Protein AF-A0A1Q5GKY6-F1 (afdb_monomer_lite)

Structure (mmCIF, N/CA/C/O backbone):
data_AF-A0A1Q5GKY6-F1
#
_entry.id   AF-A0A1Q5GKY6-F1
#
loop_
_atom_site.group_PDB
_atom_site.id
_atom_site.type_symbol
_atom_site.label_atom_id
_atom_site.label_alt_id
_atom_site.label_comp_id
_atom_site.label_asym_id
_atom_site.label_entity_id
_atom_site.label_seq_id
_atom_site.pdbx_PDB_ins_code
_atom_site.Cartn_x
_atom_site.Cartn_y
_atom_site.Cartn_z
_atom_site.occupancy
_atom_site.B_iso_or_equiv
_atom_site.auth_seq_id
_atom_site.auth_comp_id
_atom_site.auth_asym_id
_atom_site.auth_atom_id
_atom_site.pdbx_PDB_model_num
ATOM 1 N N . MET A 1 1 ? -8.725 -1.983 62.269 1.00 43.47 1 MET A N 1
ATOM 2 C CA . MET A 1 1 ? -8.889 -3.084 61.293 1.00 43.47 1 MET A CA 1
ATOM 3 C C . MET A 1 1 ? -8.879 -2.512 59.877 1.00 43.47 1 MET A C 1
ATOM 5 O O . MET A 1 1 ? -9.908 -2.057 59.400 1.00 43.47 1 MET A O 1
ATOM 9 N N . ARG A 1 2 ? -7.707 -2.450 59.230 1.00 50.03 2 ARG A N 1
ATOM 10 C CA . ARG A 1 2 ? -7.565 -2.057 57.819 1.00 50.03 2 ARG A CA 1
ATOM 11 C C . ARG A 1 2 ? -7.588 -3.333 56.980 1.00 50.03 2 ARG A C 1
ATOM 13 O O . ARG A 1 2 ? -6.713 -4.175 57.155 1.00 50.03 2 ARG A O 1
ATOM 20 N N . ARG A 1 3 ? -8.588 -3.498 56.110 1.00 54.50 3 ARG A N 1
ATOM 21 C CA . ARG A 1 3 ? -8.554 -4.536 55.073 1.00 54.50 3 ARG A CA 1
ATOM 22 C C . ARG A 1 3 ? -7.467 -4.145 54.075 1.00 54.50 3 ARG A C 1
ATOM 24 O O . ARG A 1 3 ? -7.580 -3.109 53.425 1.00 54.50 3 ARG A O 1
ATOM 31 N N . ALA A 1 4 ? -6.408 -4.943 54.014 1.00 52.16 4 ALA A N 1
ATOM 32 C CA . ALA A 1 4 ? -5.423 -4.875 52.950 1.00 52.16 4 ALA A CA 1
ATOM 33 C C . ALA A 1 4 ? -6.129 -5.251 51.640 1.00 52.16 4 ALA A C 1
ATOM 35 O O . ALA A 1 4 ? -6.458 -6.411 51.406 1.00 52.16 4 ALA A O 1
ATOM 36 N N . VAL A 1 5 ? -6.427 -4.244 50.824 1.00 55.62 5 VAL A N 1
ATOM 37 C CA . VAL A 1 5 ? -6.790 -4.436 49.423 1.00 55.62 5 VAL A CA 1
ATOM 38 C C . VAL A 1 5 ? -5.486 -4.775 48.717 1.00 55.62 5 VAL A C 1
ATOM 40 O O . VAL A 1 5 ? -4.619 -3.915 48.606 1.00 55.62 5 VAL A O 1
ATOM 43 N N . ALA A 1 6 ? -5.309 -6.032 48.321 1.00 53.44 6 ALA A N 1
ATOM 44 C CA . ALA A 1 6 ? -4.228 -6.418 47.427 1.00 53.44 6 ALA A CA 1
ATOM 45 C C . ALA A 1 6 ? -4.526 -5.834 46.031 1.00 53.44 6 ALA A C 1
ATOM 47 O O . ALA A 1 6 ? -5.537 -6.214 45.439 1.00 53.44 6 ALA A O 1
ATOM 48 N N . PRO A 1 7 ? -3.700 -4.925 45.480 1.00 54.12 7 PRO A N 1
ATOM 49 C CA . PRO A 1 7 ? -3.846 -4.469 44.107 1.00 54.12 7 PRO A CA 1
ATOM 50 C C . PRO A 1 7 ? -3.019 -5.396 43.213 1.00 54.12 7 PRO A C 1
ATOM 52 O O . PRO A 1 7 ? -1.927 -5.038 42.782 1.00 54.12 7 PRO A O 1
ATOM 55 N N . PHE A 1 8 ? -3.484 -6.624 42.982 1.00 61.75 8 PHE A N 1
ATOM 56 C CA . PHE A 1 8 ? -2.800 -7.539 42.067 1.00 61.75 8 PHE A CA 1
ATOM 57 C C . PHE A 1 8 ? -3.736 -7.981 40.942 1.00 61.75 8 PHE A C 1
ATOM 59 O O . PHE A 1 8 ? -4.609 -8.815 41.139 1.00 61.75 8 PHE A O 1
ATOM 66 N N . ALA A 1 9 ? -3.476 -7.387 39.772 1.00 64.69 9 ALA A N 1
ATOM 67 C CA . ALA A 1 9 ? -3.810 -7.821 38.417 1.00 64.69 9 ALA A CA 1
ATOM 68 C C . ALA A 1 9 ? -5.300 -7.952 38.029 1.00 64.69 9 ALA A C 1
ATOM 70 O O . ALA A 1 9 ? -6.055 -8.752 38.569 1.00 64.69 9 ALA A O 1
ATOM 71 N N . PRO A 1 10 ? -5.658 -7.282 36.921 1.00 58.50 10 PRO A N 1
ATOM 72 C CA . PRO A 1 10 ? -5.826 -8.072 35.704 1.00 58.50 10 PRO A CA 1
ATOM 73 C C . PRO A 1 10 ? -4.935 -7.533 34.575 1.00 58.50 10 PRO A C 1
ATOM 75 O O . PRO A 1 10 ? -5.403 -6.984 33.586 1.00 58.50 10 PRO A O 1
ATOM 78 N N . LEU A 1 11 ? -3.619 -7.705 34.720 1.00 61.66 11 LEU A N 1
ATOM 79 C CA . LEU A 1 11 ? -2.649 -7.426 33.657 1.00 61.66 11 LEU A CA 1
ATOM 80 C C . LEU A 1 11 ? -2.498 -8.513 32.567 1.00 61.66 11 LEU A C 1
ATOM 82 O O . LEU A 1 11 ? -2.034 -8.146 31.488 1.00 61.66 11 LEU A O 1
ATOM 86 N N . PRO A 1 12 ? -2.859 -9.808 32.745 1.00 66.44 12 PRO A N 1
ATOM 87 C CA . PRO A 1 12 ? -2.551 -10.794 31.708 1.00 66.44 12 PRO A CA 1
ATOM 88 C C . PRO A 1 12 ? -3.423 -10.621 30.460 1.00 66.44 12 PRO A C 1
ATOM 90 O O . PRO A 1 12 ? -2.939 -10.835 29.356 1.00 66.44 12 PRO A O 1
ATOM 93 N N . LEU A 1 13 ? -4.674 -10.174 30.617 1.00 70.19 13 LEU A N 1
ATOM 94 C CA . LEU A 1 13 ? -5.597 -9.957 29.500 1.00 70.19 13 LEU A CA 1
ATOM 95 C C . LEU A 1 13 ? -5.133 -8.845 28.545 1.00 70.19 13 LEU A C 1
ATOM 97 O O . LEU A 1 13 ? -4.977 -9.136 27.362 1.00 70.19 13 LEU A O 1
ATOM 101 N N . PRO A 1 14 ? -4.849 -7.605 29.001 1.00 67.31 14 PRO A N 1
ATOM 102 C CA . PRO A 1 14 ? -4.351 -6.573 28.098 1.00 67.31 14 PRO A CA 1
ATOM 103 C C . PRO A 1 14 ? -2.993 -6.948 27.493 1.00 67.31 14 PRO A C 1
ATOM 105 O O . PRO A 1 14 ? -2.777 -6.684 26.318 1.00 67.31 14 PRO A O 1
ATOM 108 N N . LEU A 1 15 ? -2.099 -7.613 28.233 1.00 69.38 15 LEU A N 1
ATOM 109 C CA . LEU A 1 15 ? -0.777 -7.995 27.721 1.00 69.38 15 LEU A CA 1
ATOM 110 C C . LEU A 1 15 ? -0.842 -9.099 26.64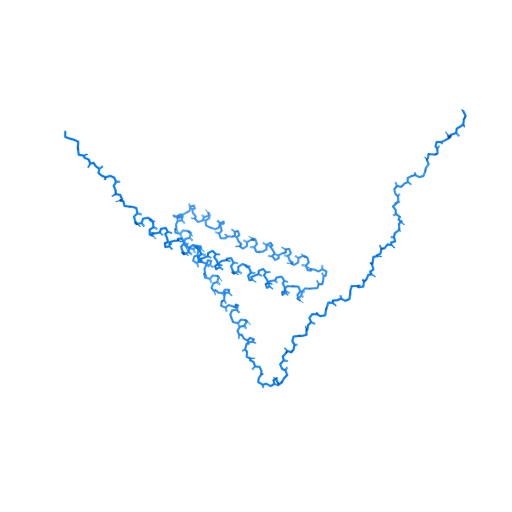8 1.00 69.38 15 LEU A C 1
ATOM 112 O O . LEU A 1 15 ? -0.101 -9.051 25.663 1.00 69.38 15 LEU A O 1
ATOM 116 N N . ALA A 1 16 ? -1.746 -10.067 26.816 1.00 66.62 16 ALA A N 1
ATOM 117 C CA . ALA A 1 16 ? -2.018 -11.099 25.820 1.00 66.62 16 ALA A CA 1
ATOM 118 C C . ALA A 1 16 ? -2.630 -10.493 24.550 1.00 66.62 16 ALA A C 1
ATOM 120 O O . ALA A 1 16 ? -2.154 -10.762 23.451 1.00 66.62 16 ALA A O 1
ATOM 121 N N . LEU A 1 17 ? -3.606 -9.596 24.713 1.00 71.75 17 LEU A N 1
ATOM 122 C CA . LEU A 1 17 ? -4.279 -8.920 23.604 1.00 71.75 17 LEU A CA 1
ATOM 123 C C . LEU A 1 17 ? -3.315 -7.995 22.845 1.00 71.75 17 LEU A C 1
ATOM 125 O O . LEU A 1 17 ? -3.285 -8.008 21.619 1.00 71.75 17 LEU A O 1
ATOM 129 N N . PHE A 1 18 ? -2.448 -7.265 23.555 1.00 71.12 18 PHE A N 1
ATOM 130 C CA . PHE A 1 18 ? -1.379 -6.486 22.929 1.00 71.12 18 PHE A CA 1
ATOM 131 C C . PHE A 1 18 ? -0.403 -7.367 22.161 1.00 71.12 18 PHE A C 1
ATOM 133 O O . PHE A 1 18 ? 0.003 -6.978 21.078 1.00 71.12 18 PHE A O 1
ATOM 140 N N . THR A 1 19 ? -0.044 -8.542 22.674 1.00 73.19 19 THR A N 1
ATOM 141 C CA . THR A 1 19 ? 0.874 -9.456 21.982 1.00 73.19 19 THR A CA 1
ATOM 142 C C . THR A 1 19 ? 0.259 -10.000 20.691 1.00 73.19 19 THR A C 1
ATOM 144 O O . THR A 1 19 ? 0.921 -10.009 19.656 1.00 73.19 19 THR A O 1
ATOM 147 N N . GLU A 1 20 ? -1.012 -10.396 20.720 1.00 71.88 20 GLU A N 1
ATOM 148 C CA . GLU A 1 20 ? -1.735 -10.904 19.547 1.00 71.88 20 GLU A CA 1
ATOM 149 C C . GLU A 1 20 ? -1.920 -9.820 18.475 1.00 71.88 20 GLU A C 1
ATOM 151 O O . GLU A 1 20 ? -1.613 -10.031 17.299 1.00 71.88 20 GLU A O 1
ATOM 156 N N . VAL A 1 21 ? -2.337 -8.618 18.887 1.00 76.38 21 VAL A N 1
ATOM 157 C CA . VAL A 1 21 ? -2.519 -7.473 17.984 1.00 76.38 21 VAL A CA 1
ATOM 158 C C . VAL A 1 21 ? -1.174 -6.946 17.479 1.00 76.38 21 VAL A C 1
ATOM 160 O O . VAL A 1 21 ? -1.082 -6.542 16.323 1.00 76.38 21 VAL A O 1
ATOM 163 N N . LEU A 1 22 ? -0.113 -6.995 18.289 1.00 79.94 22 LEU A N 1
ATOM 164 C CA . LEU A 1 22 ? 1.242 -6.614 17.885 1.00 79.94 22 LEU A CA 1
ATOM 165 C C . LEU A 1 22 ? 1.779 -7.551 16.806 1.00 79.94 22 LEU A C 1
ATOM 167 O O . LEU A 1 22 ? 2.365 -7.077 15.837 1.00 79.94 22 LEU A O 1
ATOM 171 N N . TRP A 1 23 ? 1.554 -8.860 16.935 1.00 80.81 23 TRP A N 1
ATOM 172 C CA . TRP A 1 23 ? 1.917 -9.818 15.893 1.00 80.81 23 TRP A CA 1
ATOM 173 C C . TRP A 1 23 ? 1.137 -9.577 14.602 1.00 80.81 23 TRP A C 1
ATOM 175 O O . TRP A 1 23 ? 1.750 -9.512 13.537 1.00 80.81 23 TRP A O 1
ATOM 185 N N . LEU A 1 24 ? -0.183 -9.369 14.681 1.00 79.31 24 LEU A N 1
ATOM 186 C CA . LEU A 1 24 ? -0.999 -9.011 13.514 1.00 79.31 24 LEU A CA 1
ATOM 187 C C . LEU A 1 24 ? -0.514 -7.715 12.853 1.00 79.31 24 LEU A C 1
ATOM 189 O O . LEU A 1 24 ? -0.386 -7.645 11.631 1.00 79.31 24 LEU A O 1
ATOM 193 N N . PHE A 1 25 ? -0.206 -6.702 13.661 1.00 79.31 25 PHE A N 1
ATOM 194 C CA . PHE A 1 25 ? 0.327 -5.426 13.204 1.00 79.31 25 PHE A CA 1
ATOM 195 C C . PHE A 1 25 ? 1.686 -5.600 12.525 1.00 79.31 25 PHE A C 1
ATOM 197 O O . PHE A 1 25 ? 1.909 -5.052 11.447 1.00 79.31 25 PHE A O 1
ATOM 204 N N . LEU A 1 26 ? 2.586 -6.387 13.113 1.00 85.75 26 LEU A N 1
ATOM 205 C CA . LEU A 1 26 ? 3.922 -6.623 12.579 1.00 85.75 26 LEU A CA 1
ATOM 206 C C . LEU A 1 26 ? 3.854 -7.369 11.245 1.00 85.75 26 LEU A C 1
ATOM 208 O O . LEU A 1 26 ? 4.464 -6.935 10.271 1.00 85.75 26 LEU A O 1
ATOM 212 N N . VAL A 1 27 ? 3.058 -8.437 11.172 1.00 84.56 27 VAL A N 1
ATOM 213 C CA . VAL A 1 27 ? 2.832 -9.198 9.936 1.00 84.56 27 VAL A CA 1
ATOM 214 C C . VAL A 1 27 ? 2.217 -8.303 8.862 1.00 84.56 27 VAL A C 1
ATOM 216 O O . VAL A 1 27 ? 2.719 -8.273 7.740 1.00 84.56 27 VAL A O 1
ATOM 219 N N . GLY A 1 28 ? 1.190 -7.520 9.202 1.00 78.56 28 GLY A N 1
ATOM 220 C CA . GLY A 1 28 ? 0.565 -6.574 8.279 1.00 78.56 28 GLY A CA 1
ATOM 221 C C . GLY A 1 28 ? 1.534 -5.499 7.782 1.00 78.56 28 GLY A C 1
ATOM 222 O O . GLY A 1 28 ? 1.559 -5.197 6.592 1.00 78.56 28 GLY A O 1
ATOM 223 N N . THR A 1 29 ? 2.386 -4.972 8.662 1.00 82.31 29 THR A N 1
ATOM 224 C CA . THR A 1 29 ? 3.392 -3.957 8.316 1.00 82.31 29 THR A CA 1
ATOM 225 C C . THR A 1 29 ? 4.479 -4.535 7.415 1.00 82.31 29 THR A C 1
ATOM 227 O O . THR A 1 29 ? 4.867 -3.900 6.436 1.00 82.31 29 THR A O 1
ATOM 230 N N . VAL A 1 30 ? 4.944 -5.757 7.692 1.00 86.25 30 VAL A N 1
ATOM 231 C CA . VAL A 1 30 ? 5.928 -6.458 6.856 1.00 86.25 30 VAL A CA 1
ATOM 232 C C . VAL A 1 30 ? 5.340 -6.783 5.485 1.00 86.25 30 VAL A C 1
ATOM 234 O O . VAL A 1 30 ? 5.986 -6.494 4.481 1.00 86.25 30 VAL A O 1
ATOM 237 N N . LEU A 1 31 ? 4.115 -7.319 5.412 1.00 83.19 31 LEU A N 1
ATOM 238 C CA . LEU A 1 31 ? 3.444 -7.579 4.133 1.00 83.19 31 LEU A CA 1
ATOM 239 C C . LEU A 1 31 ? 3.191 -6.287 3.352 1.00 83.19 31 LEU A C 1
ATOM 241 O O . LEU A 1 31 ? 3.471 -6.237 2.156 1.00 83.19 31 LEU A O 1
ATOM 245 N N . GLY A 1 32 ? 2.694 -5.243 4.016 1.00 79.94 32 GLY A N 1
ATOM 246 C CA . GLY A 1 32 ? 2.458 -3.938 3.405 1.00 79.94 32 GLY A CA 1
ATOM 247 C C . GLY A 1 32 ? 3.751 -3.336 2.858 1.00 79.94 32 GLY A C 1
ATOM 248 O O . GLY A 1 32 ? 3.805 -2.930 1.698 1.00 79.94 32 GLY A O 1
ATOM 249 N N . GLY A 1 33 ? 4.825 -3.362 3.650 1.00 80.69 33 GLY A N 1
ATOM 250 C CA . GLY A 1 33 ? 6.150 -2.909 3.232 1.00 80.69 33 GLY A CA 1
ATOM 251 C C . GLY A 1 33 ? 6.719 -3.728 2.073 1.00 80.69 33 GLY A C 1
ATOM 252 O O . GLY A 1 33 ? 7.234 -3.156 1.114 1.00 80.69 33 GLY A O 1
ATOM 253 N N . ALA A 1 34 ? 6.581 -5.056 2.111 1.00 81.38 34 ALA A N 1
ATOM 254 C CA . ALA A 1 34 ? 7.026 -5.940 1.038 1.00 81.38 34 ALA A CA 1
ATOM 255 C C . ALA A 1 34 ? 6.269 -5.673 -0.271 1.00 81.38 34 ALA A C 1
ATOM 257 O O . ALA A 1 34 ? 6.895 -5.582 -1.326 1.00 81.38 34 ALA A O 1
ATOM 258 N N . ALA A 1 35 ? 4.947 -5.486 -0.207 1.00 78.69 35 ALA A N 1
ATOM 259 C CA . ALA A 1 35 ? 4.123 -5.147 -1.363 1.00 78.69 35 ALA A CA 1
ATOM 260 C C . ALA A 1 35 ? 4.544 -3.805 -1.980 1.00 78.69 35 ALA A C 1
ATOM 262 O O . ALA A 1 35 ? 4.788 -3.728 -3.185 1.00 78.69 35 ALA A O 1
ATOM 263 N N . VAL A 1 36 ? 4.712 -2.767 -1.154 1.00 80.00 36 VAL A N 1
ATOM 264 C CA . VAL A 1 36 ? 5.185 -1.447 -1.603 1.00 80.00 36 VAL A CA 1
ATOM 265 C C . VAL A 1 36 ? 6.586 -1.552 -2.218 1.00 80.00 36 VAL A C 1
ATOM 267 O O . VAL A 1 36 ? 6.824 -1.024 -3.304 1.00 80.00 36 VAL A O 1
ATOM 270 N N . GLY A 1 37 ? 7.502 -2.295 -1.592 1.00 80.44 37 GLY A N 1
ATOM 271 C CA . GLY A 1 37 ? 8.853 -2.526 -2.109 1.00 80.44 37 GLY A CA 1
ATOM 272 C C . GLY A 1 37 ? 8.872 -3.241 -3.464 1.00 80.44 37 GLY A C 1
ATOM 273 O O . GLY A 1 37 ? 9.626 -2.852 -4.356 1.00 80.44 37 GLY A O 1
ATOM 274 N N . LEU A 1 38 ? 8.009 -4.242 -3.657 1.00 81.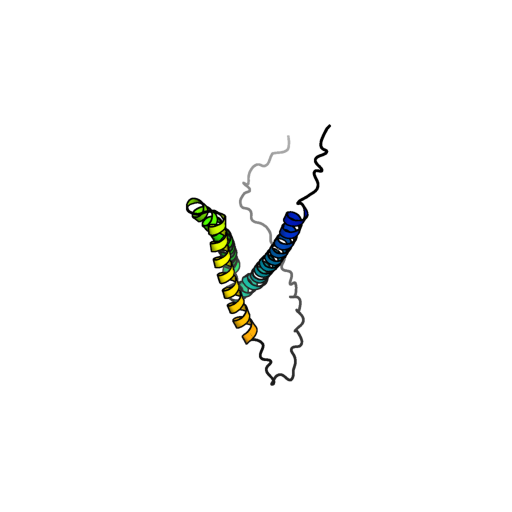06 38 LEU A N 1
ATOM 275 C CA . LEU A 1 38 ? 7.836 -4.945 -4.934 1.00 81.06 38 LEU A CA 1
ATOM 276 C C . LEU A 1 38 ? 7.335 -4.010 -6.040 1.00 81.06 38 LEU A C 1
ATOM 278 O O . LEU A 1 38 ? 7.879 -4.027 -7.146 1.00 81.06 38 LEU A O 1
ATOM 282 N N . VAL A 1 39 ? 6.360 -3.150 -5.732 1.00 79.81 39 VAL A N 1
ATOM 283 C CA . VAL A 1 39 ? 5.837 -2.143 -6.668 1.00 79.81 39 VAL A CA 1
ATOM 284 C C . VAL A 1 39 ? 6.929 -1.154 -7.078 1.00 79.81 39 VAL A C 1
ATOM 286 O O . VAL A 1 39 ? 7.092 -0.889 -8.268 1.00 79.81 39 VAL A O 1
ATOM 289 N N . PHE A 1 40 ? 7.727 -0.653 -6.133 1.00 78.69 40 PHE A N 1
ATOM 290 C CA . PHE A 1 40 ? 8.826 0.268 -6.444 1.00 78.69 40 PHE A CA 1
ATOM 291 C C . PHE A 1 40 ? 9.994 -0.396 -7.175 1.00 78.69 40 PHE A C 1
ATOM 293 O O . PHE A 1 40 ? 10.673 0.266 -7.957 1.00 78.69 40 PHE A O 1
ATOM 300 N N . ARG A 1 41 ? 10.227 -1.695 -6.966 1.00 80.62 41 ARG A N 1
ATOM 301 C CA . ARG A 1 41 ? 11.274 -2.439 -7.674 1.00 80.62 41 ARG A CA 1
ATOM 302 C C . ARG A 1 41 ? 10.884 -2.761 -9.119 1.00 80.62 41 ARG A C 1
ATOM 304 O O . ARG A 1 41 ? 11.734 -2.670 -9.999 1.00 80.62 41 ARG A O 1
ATOM 311 N N . GLY A 1 42 ? 9.629 -3.141 -9.368 1.00 76.38 42 GLY A N 1
ATOM 312 C CA . GLY A 1 42 ? 9.148 -3.542 -10.698 1.00 76.38 42 GLY A CA 1
ATOM 313 C C . GLY A 1 42 ? 8.574 -2.402 -11.547 1.00 76.38 42 GLY A C 1
ATOM 314 O O . GLY A 1 42 ? 8.788 -2.368 -12.757 1.00 76.38 42 GLY A O 1
ATOM 315 N N . GLY A 1 43 ? 7.878 -1.445 -10.927 1.00 77.50 43 GLY A N 1
ATOM 316 C CA . GLY A 1 43 ? 7.099 -0.412 -11.619 1.00 77.50 43 GLY A CA 1
ATOM 317 C C . GLY A 1 43 ? 7.939 0.519 -12.500 1.00 77.50 43 GLY A C 1
ATOM 318 O O . GLY A 1 43 ? 7.702 0.586 -13.710 1.00 77.50 43 GLY A O 1
ATOM 319 N N . PRO A 1 44 ? 8.957 1.206 -11.950 1.00 75.94 44 PRO A N 1
ATOM 320 C CA . PRO A 1 44 ? 9.830 2.068 -12.738 1.00 75.94 44 PRO A CA 1
ATOM 321 C C . PRO A 1 44 ? 10.584 1.286 -13.816 1.00 75.94 44 PRO A C 1
ATOM 323 O O . PRO A 1 44 ? 10.681 1.758 -14.944 1.00 75.94 44 PRO A O 1
ATOM 326 N N . GLY A 1 45 ? 11.071 0.080 -13.499 1.00 76.12 45 GLY A N 1
ATOM 327 C CA . GLY A 1 45 ? 11.842 -0.764 -14.419 1.00 76.12 45 GLY A CA 1
ATOM 328 C C . GLY A 1 45 ? 11.081 -1.119 -15.697 1.00 76.12 45 GLY A C 1
ATOM 329 O O . GLY A 1 45 ? 11.625 -0.978 -16.792 1.00 76.12 45 GLY A O 1
ATOM 330 N N . GLU A 1 46 ? 9.809 -1.496 -15.575 1.00 77.50 46 GLU A N 1
ATOM 331 C CA . GLU A 1 46 ? 8.959 -1.777 -16.735 1.00 77.50 46 GLU A CA 1
ATOM 332 C C . GLU A 1 46 ? 8.549 -0.486 -17.462 1.00 77.50 46 GLU A C 1
ATOM 334 O O . GLU A 1 46 ? 8.583 -0.408 -18.689 1.00 77.50 46 GLU A O 1
ATOM 339 N N . THR A 1 47 ? 8.293 0.591 -16.716 1.00 77.44 47 THR A N 1
ATOM 340 C CA . THR A 1 47 ? 8.012 1.918 -17.292 1.00 77.44 47 THR A CA 1
ATOM 341 C C . THR A 1 47 ? 9.173 2.409 -18.167 1.00 77.44 47 THR A C 1
ATOM 343 O O . THR A 1 47 ? 8.967 2.926 -19.265 1.00 77.44 47 THR A O 1
ATOM 346 N N . TYR A 1 48 ? 10.417 2.203 -17.731 1.00 75.38 48 TYR A N 1
ATOM 347 C CA . TYR A 1 48 ? 11.616 2.562 -18.489 1.00 75.38 48 TYR A CA 1
ATOM 348 C C . TYR A 1 48 ? 11.774 1.777 -19.799 1.00 75.38 48 TYR A C 1
ATOM 350 O O . TYR A 1 48 ? 12.374 2.310 -20.742 1.00 75.38 48 TYR A O 1
ATOM 358 N N . ARG A 1 49 ? 11.256 0.542 -19.868 1.00 77.12 49 ARG A N 1
ATOM 359 C CA . ARG A 1 49 ? 11.301 -0.312 -21.067 1.00 77.12 49 ARG A CA 1
ATOM 360 C C . ARG A 1 49 ? 10.341 0.155 -22.154 1.00 77.12 49 ARG A C 1
ATOM 362 O O . ARG A 1 49 ? 10.700 0.115 -23.325 1.00 77.12 49 ARG A O 1
ATOM 369 N N . VAL A 1 50 ? 9.160 0.631 -21.770 1.00 78.19 50 VAL A N 1
ATOM 370 C CA . VAL A 1 50 ? 8.102 1.026 -22.715 1.00 78.19 50 VAL A CA 1
ATOM 371 C C . VAL A 1 50 ? 8.217 2.504 -23.129 1.00 78.19 50 VAL A C 1
ATOM 373 O O . VAL A 1 50 ? 7.759 2.893 -24.202 1.00 78.19 50 VAL A O 1
ATOM 376 N N . VAL A 1 51 ? 8.852 3.352 -22.310 1.00 79.69 51 VAL A N 1
ATOM 377 C CA . VAL A 1 51 ? 8.894 4.811 -22.520 1.00 79.69 51 VAL A CA 1
ATOM 378 C C . VAL A 1 51 ? 10.172 5.283 -23.231 1.00 79.69 51 VAL A C 1
ATOM 380 O O . VAL A 1 51 ? 11.298 4.998 -22.808 1.00 79.69 51 VAL A O 1
ATOM 383 N N . ALA A 1 52 ? 9.987 6.115 -24.265 1.00 78.75 52 ALA A N 1
ATOM 384 C CA . ALA A 1 52 ? 11.063 6.781 -25.002 1.00 78.75 52 ALA A CA 1
ATOM 385 C C . ALA A 1 52 ? 11.967 7.640 -24.082 1.00 78.75 52 ALA A C 1
ATOM 387 O O . ALA A 1 52 ? 11.448 8.317 -23.187 1.00 78.75 52 ALA A O 1
ATOM 388 N N . PRO A 1 53 ? 13.298 7.699 -24.315 1.00 76.38 53 PRO A N 1
ATOM 389 C CA . PRO A 1 53 ? 14.265 8.316 -23.399 1.00 76.38 53 PRO A CA 1
ATOM 390 C C . PRO A 1 53 ? 13.917 9.738 -22.941 1.00 76.38 53 PRO A C 1
ATOM 392 O O . PRO A 1 53 ? 14.056 10.055 -21.763 1.00 76.38 53 PRO A O 1
ATOM 395 N N . ALA A 1 54 ? 13.379 10.558 -23.848 1.00 80.81 54 ALA A N 1
ATOM 396 C CA . ALA A 1 54 ? 13.020 11.952 -23.589 1.00 80.81 54 ALA A CA 1
ATOM 397 C C . ALA A 1 54 ? 11.825 12.144 -22.631 1.00 80.81 54 ALA A C 1
ATOM 399 O O . ALA A 1 54 ? 11.668 13.221 -22.064 1.00 80.81 54 ALA A O 1
ATOM 400 N N . ARG A 1 55 ? 10.966 11.130 -22.435 1.00 82.56 55 ARG A N 1
ATOM 401 C CA . ARG A 1 55 ? 9.747 11.237 -21.602 1.00 82.56 55 ARG A CA 1
ATOM 402 C C . ARG A 1 55 ? 9.832 10.492 -20.270 1.00 82.56 55 ARG A C 1
ATOM 404 O O . ARG A 1 55 ? 8.943 10.651 -19.438 1.00 82.56 55 ARG A O 1
ATOM 411 N N . ARG A 1 56 ? 10.904 9.729 -20.028 1.00 82.81 56 ARG A N 1
ATOM 412 C CA . ARG A 1 56 ? 11.075 8.894 -18.822 1.00 82.81 56 ARG A CA 1
ATOM 413 C C . ARG A 1 56 ? 10.904 9.681 -17.523 1.00 82.81 56 ARG A C 1
ATOM 415 O O . ARG A 1 56 ? 10.160 9.249 -16.651 1.00 82.81 56 ARG A O 1
ATOM 422 N N . ALA A 1 57 ? 11.524 10.858 -17.428 1.00 83.44 57 ALA A N 1
ATOM 423 C CA . ALA A 1 57 ? 11.439 11.707 -16.238 1.00 83.44 57 ALA A CA 1
ATOM 424 C C . ALA A 1 57 ? 9.993 12.137 -15.917 1.00 83.44 57 ALA A C 1
ATOM 426 O O . ALA A 1 57 ? 9.570 12.086 -14.764 1.00 83.44 57 ALA A O 1
ATOM 427 N N . SER A 1 58 ? 9.213 12.498 -16.941 1.00 85.12 58 SER A N 1
ATOM 428 C CA . SER A 1 58 ? 7.818 12.919 -16.775 1.00 85.12 58 SER A CA 1
ATOM 429 C C . SER A 1 58 ? 6.910 11.756 -16.364 1.00 85.12 58 SER A C 1
ATOM 431 O O . SER A 1 58 ? 6.113 11.902 -15.438 1.00 85.12 58 SER A O 1
ATOM 433 N N . VAL A 1 59 ? 7.064 10.582 -16.986 1.00 85.12 59 VAL A N 1
ATOM 434 C CA . VAL A 1 59 ? 6.235 9.408 -16.661 1.00 85.12 59 VAL A CA 1
ATOM 435 C C . VAL A 1 59 ? 6.522 8.896 -15.248 1.00 85.12 59 VAL A C 1
ATOM 437 O O . VAL A 1 59 ? 5.601 8.521 -14.529 1.00 85.12 59 VAL A O 1
ATOM 440 N N . ILE A 1 60 ? 7.777 8.943 -14.804 1.00 85.62 60 ILE A N 1
ATOM 441 C CA . ILE A 1 60 ? 8.151 8.518 -13.449 1.00 85.62 60 ILE A CA 1
ATOM 442 C C . ILE A 1 60 ? 7.641 9.493 -12.401 1.00 85.62 60 ILE A C 1
ATOM 444 O O . ILE A 1 60 ? 7.133 9.066 -11.369 1.00 85.62 60 ILE A O 1
ATOM 448 N N . SER A 1 61 ? 7.710 10.796 -12.668 1.00 86.94 61 SER A N 1
ATOM 449 C CA . SER A 1 61 ? 7.090 11.783 -11.785 1.00 86.94 61 SER A CA 1
ATOM 450 C C . SER A 1 61 ? 5.589 11.510 -11.627 1.00 86.94 61 SER A C 1
ATOM 452 O O . SER A 1 61 ? 5.105 11.431 -10.500 1.00 86.94 61 SER A O 1
ATOM 454 N N . MET A 1 62 ? 4.877 11.242 -12.72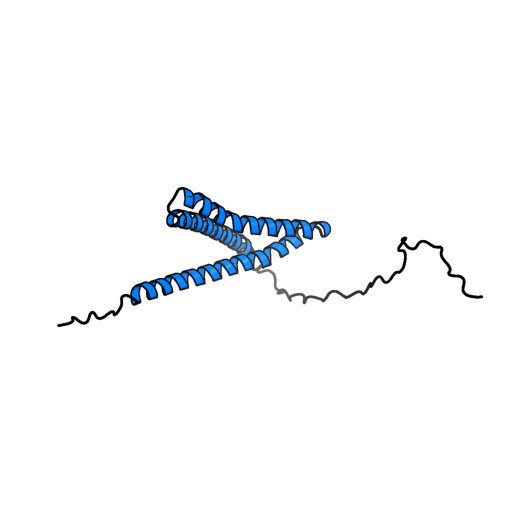7 1.00 87.12 62 MET A N 1
ATOM 455 C CA . MET A 1 62 ? 3.455 10.875 -12.686 1.00 87.12 62 MET A CA 1
ATOM 456 C C . MET A 1 62 ? 3.196 9.555 -11.950 1.00 87.12 62 MET A C 1
ATOM 458 O O . MET A 1 62 ? 2.210 9.454 -11.223 1.00 87.12 62 MET A O 1
ATOM 462 N N . PHE A 1 63 ? 4.088 8.568 -12.074 1.00 85.62 63 PHE A N 1
ATOM 463 C CA . PHE A 1 63 ? 4.016 7.321 -11.309 1.00 85.62 63 PHE A CA 1
ATOM 464 C C . PHE A 1 63 ? 4.062 7.584 -9.800 1.00 85.62 63 PHE A C 1
ATOM 466 O O . PHE A 1 63 ? 3.212 7.091 -9.061 1.00 85.62 63 PHE A O 1
ATOM 473 N N . PHE A 1 64 ? 5.008 8.406 -9.338 1.00 84.94 64 PHE A N 1
ATOM 474 C CA . PHE A 1 64 ? 5.095 8.770 -7.924 1.00 84.94 64 PHE A CA 1
ATOM 475 C C . PHE A 1 64 ? 3.885 9.585 -7.467 1.00 84.94 64 PHE A C 1
ATOM 477 O O . PHE A 1 64 ? 3.344 9.302 -6.403 1.00 84.94 64 PHE A O 1
ATOM 484 N N . VAL A 1 65 ? 3.418 10.549 -8.266 1.00 90.38 65 VAL A N 1
ATOM 485 C CA . VAL A 1 65 ? 2.206 11.322 -7.952 1.00 90.38 65 VAL A CA 1
ATOM 486 C C . VAL A 1 65 ? 1.008 10.392 -7.769 1.00 90.38 65 VAL A C 1
ATOM 488 O O . VAL A 1 65 ? 0.318 10.493 -6.759 1.00 90.38 65 VAL A O 1
ATOM 491 N N . ALA A 1 66 ? 0.796 9.446 -8.687 1.00 86.12 66 ALA A N 1
ATOM 492 C CA . ALA A 1 66 ? -0.279 8.464 -8.583 1.00 86.12 66 ALA A CA 1
ATOM 493 C C . ALA A 1 66 ? -0.129 7.569 -7.341 1.00 86.12 66 ALA A C 1
ATOM 495 O O . ALA A 1 66 ? -1.111 7.334 -6.637 1.00 86.12 66 ALA A O 1
ATOM 496 N N . ALA A 1 67 ? 1.091 7.118 -7.031 1.00 85.12 67 ALA A N 1
ATOM 497 C CA . ALA A 1 67 ? 1.369 6.320 -5.839 1.00 85.12 67 ALA A CA 1
ATOM 498 C C . ALA A 1 67 ? 1.046 7.086 -4.545 1.00 85.12 67 ALA A C 1
ATOM 500 O O . ALA A 1 67 ? 0.378 6.553 -3.659 1.00 85.12 67 ALA A O 1
ATOM 501 N N . TYR A 1 68 ? 1.460 8.351 -4.446 1.00 86.44 68 TYR A N 1
ATOM 502 C CA . TYR A 1 68 ? 1.133 9.209 -3.306 1.00 86.44 68 TYR A CA 1
ATOM 503 C C . TYR A 1 68 ? -0.367 9.469 -3.188 1.00 86.44 68 TYR A C 1
ATOM 505 O O . TYR A 1 68 ? -0.909 9.406 -2.085 1.00 86.44 68 TYR A O 1
ATOM 513 N N . LEU A 1 69 ? -1.049 9.704 -4.310 1.00 88.56 69 LEU A N 1
ATOM 514 C CA . LEU A 1 69 ? -2.496 9.901 -4.323 1.00 88.56 69 LEU A CA 1
ATOM 515 C C . LEU A 1 69 ? -3.233 8.650 -3.830 1.00 88.56 69 LEU A C 1
ATOM 517 O O . LEU A 1 69 ? -4.137 8.752 -3.004 1.00 88.56 69 LEU A O 1
ATOM 521 N N . GLY A 1 70 ? -2.800 7.471 -4.283 1.00 83.19 70 GLY A N 1
ATOM 522 C CA . GLY A 1 70 ? -3.337 6.187 -3.840 1.00 83.19 70 GLY A CA 1
ATOM 523 C C . GLY A 1 70 ? -3.123 5.931 -2.347 1.00 83.19 70 GLY A C 1
ATOM 524 O O . GLY A 1 70 ? -4.021 5.409 -1.694 1.00 83.19 70 GLY A O 1
ATOM 525 N N . MET A 1 71 ? -1.981 6.344 -1.784 1.00 82.94 71 MET A N 1
ATOM 526 C CA . MET A 1 71 ? -1.714 6.241 -0.342 1.00 82.94 71 MET A CA 1
ATOM 527 C C . MET A 1 71 ? -2.538 7.235 0.489 1.00 82.94 71 MET A C 1
ATOM 529 O O . MET A 1 71 ? -2.972 6.902 1.590 1.00 82.94 71 MET A O 1
ATOM 533 N N . ALA A 1 72 ? -2.780 8.442 -0.026 1.00 85.44 72 ALA A N 1
ATOM 534 C CA . ALA A 1 72 ? -3.541 9.472 0.680 1.00 85.44 72 ALA A CA 1
ATOM 535 C C . ALA A 1 72 ? -5.058 9.211 0.671 1.00 85.44 72 ALA A C 1
ATOM 537 O O . ALA A 1 72 ? -5.737 9.483 1.662 1.00 85.44 72 ALA A O 1
ATOM 538 N N . ALA A 1 73 ? -5.592 8.658 -0.423 1.00 87.44 73 ALA A N 1
ATOM 539 C CA . ALA A 1 73 ? -7.021 8.403 -0.605 1.00 87.44 73 ALA A CA 1
ATOM 540 C C . ALA A 1 73 ? -7.704 7.649 0.561 1.00 87.44 73 ALA A C 1
ATOM 542 O O . ALA A 1 73 ? -8.707 8.160 1.066 1.00 87.44 73 ALA A O 1
ATOM 543 N N . PRO A 1 74 ? -7.204 6.492 1.047 1.00 80.12 74 PRO A N 1
ATOM 544 C CA . PRO A 1 74 ? -7.851 5.768 2.143 1.00 80.12 74 PRO A CA 1
ATOM 545 C C . PRO A 1 74 ? -7.850 6.560 3.455 1.00 80.12 74 PRO A C 1
ATOM 547 O O . PRO A 1 74 ? -8.828 6.503 4.194 1.00 80.12 74 PRO A O 1
ATOM 550 N N . VAL A 1 75 ? -6.802 7.345 3.728 1.00 83.31 75 VAL A N 1
ATOM 551 C CA . VAL A 1 75 ? -6.706 8.164 4.950 1.00 83.31 75 VAL A CA 1
ATOM 552 C C . VAL A 1 75 ? -7.770 9.259 4.951 1.00 83.31 75 VAL A C 1
ATOM 554 O O . VAL A 1 75 ? -8.480 9.441 5.940 1.00 83.31 75 VAL A O 1
ATOM 557 N N . VAL A 1 76 ? -7.923 9.955 3.823 1.00 87.06 76 VAL A N 1
ATOM 558 C CA . VAL A 1 76 ? -8.945 10.998 3.660 1.00 87.06 76 VAL A CA 1
ATOM 559 C C . VAL A 1 76 ? -10.347 10.399 3.758 1.00 87.06 76 VAL A C 1
ATOM 561 O O . VAL A 1 76 ? -11.217 10.967 4.416 1.00 87.06 76 VAL A O 1
ATOM 564 N N . LEU A 1 77 ? -10.559 9.230 3.151 1.00 83.44 77 LEU A N 1
ATOM 565 C CA . LEU A 1 77 ? -11.854 8.561 3.152 1.00 83.44 77 LEU A CA 1
ATOM 566 C C . LEU A 1 77 ? -12.261 8.109 4.565 1.00 83.44 77 LEU A C 1
ATOM 568 O O . LEU A 1 77 ? -13.394 8.354 4.967 1.00 83.44 77 LEU A O 1
ATOM 572 N N . ILE A 1 78 ? -11.336 7.554 5.361 1.00 85.06 78 ILE A N 1
ATOM 573 C CA . ILE A 1 78 ? -11.574 7.244 6.785 1.00 85.06 78 ILE A CA 1
ATOM 574 C C . ILE A 1 78 ? -11.948 8.509 7.559 1.00 85.06 78 ILE A C 1
ATOM 576 O O . ILE A 1 78 ? -12.918 8.498 8.316 1.00 85.06 78 ILE A O 1
ATOM 580 N N . GLY A 1 79 ? -11.205 9.602 7.357 1.00 81.31 79 GLY A N 1
ATOM 581 C CA . GLY A 1 79 ? -11.468 10.875 8.029 1.00 81.31 79 GLY A CA 1
ATOM 582 C C . GLY A 1 79 ? -12.865 11.423 7.733 1.00 81.31 79 GLY A C 1
ATOM 583 O O . GLY A 1 79 ? -13.538 11.909 8.639 1.00 81.31 79 GLY A O 1
ATOM 584 N N . LEU A 1 80 ? -13.329 11.287 6.488 1.00 84.62 80 LEU A N 1
ATOM 585 C CA . LEU A 1 80 ? -14.664 11.720 6.081 1.00 84.62 80 LEU A CA 1
ATOM 586 C C . LEU A 1 80 ? -15.763 10.804 6.643 1.00 84.62 80 LEU A C 1
ATOM 588 O O . LEU A 1 80 ? -16.763 11.287 7.172 1.00 84.62 80 LEU A O 1
ATOM 592 N N . LEU A 1 81 ? -15.567 9.482 6.589 1.00 78.94 81 LEU A N 1
ATOM 593 C CA . LEU A 1 81 ? -16.529 8.514 7.129 1.00 78.94 81 LEU A CA 1
ATOM 594 C C . LEU A 1 81 ? -16.649 8.614 8.656 1.00 78.94 81 LEU A C 1
ATOM 596 O O . LEU A 1 81 ? -17.748 8.469 9.190 1.00 78.94 81 LEU A O 1
ATOM 600 N N . SER A 1 82 ? -15.563 8.945 9.359 1.00 83.25 82 SER A N 1
ATOM 601 C CA . SER A 1 82 ? -15.571 9.140 10.814 1.00 83.25 82 SER A CA 1
ATOM 602 C C . SER A 1 82 ? -16.441 10.313 11.279 1.00 83.25 82 SER A C 1
ATOM 604 O O . SER A 1 82 ? -16.695 10.428 12.476 1.00 83.25 82 SER A O 1
ATOM 606 N N . GLN A 1 83 ? -16.888 11.195 10.379 1.00 80.25 83 GLN A N 1
ATOM 607 C CA . GLN A 1 83 ? -17.825 12.265 10.734 1.00 80.25 83 GLN A CA 1
ATOM 608 C C . GLN A 1 83 ? -19.285 11.804 10.775 1.00 80.25 83 GLN A C 1
ATOM 610 O O . GLN A 1 83 ? -20.128 12.492 11.341 1.00 80.25 83 GLN A O 1
ATOM 615 N N . THR A 1 84 ? -19.596 10.657 10.168 1.00 73.88 84 THR A N 1
ATOM 616 C CA . THR A 1 84 ? -20.974 10.149 10.033 1.00 73.88 84 THR A CA 1
ATOM 617 C C . THR A 1 84 ? -21.184 8.799 10.713 1.00 73.88 84 THR A C 1
ATOM 619 O O . THR A 1 84 ? -22.321 8.430 10.996 1.00 73.88 84 THR A O 1
ATOM 622 N N . MET A 1 85 ? -20.105 8.074 11.009 1.00 78.25 85 MET A N 1
ATOM 623 C CA . MET A 1 85 ? -20.120 6.763 11.652 1.00 78.25 85 MET A CA 1
ATOM 624 C C . MET A 1 85 ? -19.087 6.692 12.773 1.00 78.25 85 MET A C 1
ATOM 626 O O . MET A 1 85 ? -18.143 7.480 12.830 1.00 78.25 85 MET A O 1
ATOM 630 N N . GLU A 1 86 ? -19.241 5.699 13.645 1.00 77.81 86 GLU A N 1
ATOM 631 C CA . GLU A 1 86 ? -18.222 5.367 14.633 1.00 77.81 86 GLU A CA 1
ATOM 632 C C . GLU A 1 86 ? -16.896 5.027 13.925 1.00 77.81 86 GLU A C 1
ATOM 634 O O . GLU A 1 86 ? -16.863 4.225 12.985 1.00 77.81 86 GLU A O 1
ATOM 639 N N . LEU A 1 87 ? -15.794 5.646 14.368 1.00 78.06 87 LEU A N 1
ATOM 640 C CA . LEU A 1 87 ? -14.473 5.568 13.727 1.00 78.06 87 LEU A CA 1
ATOM 641 C C . LEU A 1 87 ? -14.002 4.121 13.503 1.00 78.06 87 LEU A C 1
ATOM 643 O O . LEU A 1 87 ? -13.346 3.824 12.505 1.00 78.06 87 LEU A O 1
ATOM 647 N N . VAL A 1 88 ? -14.376 3.214 14.409 1.00 78.31 88 VAL A N 1
ATOM 648 C CA . VAL A 1 88 ? -14.040 1.787 14.333 1.00 78.31 88 VAL A CA 1
ATOM 649 C C . VAL A 1 88 ? -14.690 1.128 13.113 1.00 78.31 88 VAL A C 1
ATOM 651 O O . VAL A 1 88 ? -14.023 0.399 12.379 1.00 78.31 88 VAL A O 1
ATOM 654 N N . VAL A 1 89 ? -15.965 1.421 12.848 1.00 78.88 89 VAL A N 1
ATOM 655 C CA . VAL A 1 89 ? -16.715 0.860 11.713 1.00 78.88 89 VAL A CA 1
ATOM 656 C C . VAL A 1 89 ? -16.209 1.443 10.393 1.00 78.88 89 VAL A C 1
ATOM 658 O O . VAL A 1 89 ? -15.978 0.702 9.437 1.00 78.88 89 VAL A O 1
ATOM 661 N N . ALA A 1 90 ? -15.959 2.754 10.357 1.00 77.44 90 ALA A N 1
ATOM 662 C CA . ALA A 1 90 ? -15.373 3.431 9.202 1.00 77.44 90 ALA A CA 1
ATOM 663 C C . ALA A 1 90 ? -13.984 2.867 8.852 1.00 77.44 90 ALA A C 1
ATOM 665 O O . ALA A 1 90 ? -13.709 2.542 7.695 1.00 77.44 90 ALA A O 1
ATOM 666 N N . GLY A 1 91 ? -13.122 2.700 9.859 1.00 78.00 91 GLY A N 1
ATOM 667 C CA . GLY A 1 91 ? -11.789 2.127 9.698 1.00 78.00 91 GLY A CA 1
ATOM 668 C C . GLY A 1 91 ? -11.829 0.684 9.201 1.00 78.00 91 GLY A C 1
ATOM 669 O O . GLY A 1 91 ? -11.121 0.350 8.252 1.00 78.00 91 GLY A O 1
ATOM 670 N N . ALA A 1 92 ? -12.695 -0.155 9.777 1.00 81.88 92 ALA A N 1
ATOM 671 C CA . ALA A 1 92 ? -12.853 -1.547 9.362 1.00 81.88 92 ALA A CA 1
ATOM 672 C C . ALA A 1 92 ? -13.334 -1.671 7.907 1.00 81.88 92 ALA A C 1
ATOM 674 O O . ALA A 1 92 ? -12.814 -2.499 7.157 1.00 81.88 92 ALA A O 1
ATOM 675 N N . PHE A 1 93 ? -14.277 -0.825 7.481 1.00 81.44 93 PHE A N 1
ATOM 676 C CA . PHE A 1 93 ? -14.774 -0.824 6.106 1.00 81.44 93 PHE A CA 1
ATOM 677 C C . PHE A 1 93 ? -13.673 -0.460 5.104 1.00 81.44 93 PHE A C 1
ATOM 679 O O . PHE A 1 93 ? -13.439 -1.194 4.143 1.00 81.44 93 PHE A O 1
ATOM 686 N N . ILE A 1 94 ? -12.943 0.632 5.349 1.00 82.44 94 ILE A N 1
ATOM 687 C CA . ILE A 1 94 ? -11.862 1.062 4.453 1.00 82.44 94 ILE A CA 1
ATOM 688 C C . ILE A 1 94 ? -10.702 0.066 4.448 1.00 82.44 94 ILE A C 1
ATOM 690 O O . ILE A 1 94 ? -10.170 -0.231 3.379 1.00 82.44 94 ILE A O 1
ATOM 694 N N . ALA A 1 95 ? -10.350 -0.506 5.601 1.00 81.88 95 ALA A N 1
ATOM 695 C CA . ALA A 1 95 ? -9.354 -1.570 5.678 1.00 81.88 95 ALA A CA 1
ATOM 696 C C . ALA A 1 95 ? -9.780 -2.806 4.868 1.00 81.88 95 ALA A C 1
ATOM 698 O O . ALA A 1 95 ? -8.965 -3.361 4.134 1.00 81.88 95 ALA A O 1
ATOM 699 N N . GLY A 1 96 ? -11.057 -3.199 4.935 1.00 83.94 96 GLY A N 1
ATOM 700 C CA . GLY A 1 96 ? -11.608 -4.297 4.140 1.00 83.94 96 GLY A CA 1
ATOM 701 C C . GLY A 1 96 ? -11.548 -4.029 2.634 1.00 83.94 96 GLY A C 1
ATOM 702 O O . GLY A 1 96 ? -11.088 -4.878 1.871 1.00 83.94 96 GLY A O 1
ATOM 703 N N . VAL A 1 97 ? -11.937 -2.828 2.197 1.00 83.75 97 VAL A N 1
ATOM 704 C CA . VAL A 1 97 ? -11.839 -2.418 0.785 1.00 83.75 97 VAL A CA 1
ATOM 705 C C . VAL A 1 97 ? -10.381 -2.402 0.316 1.00 83.75 97 VAL A C 1
ATOM 707 O O . VAL A 1 97 ? -10.072 -2.946 -0.744 1.00 83.75 97 VAL A O 1
ATOM 710 N N . ALA A 1 98 ? -9.466 -1.841 1.108 1.00 81.69 98 ALA A N 1
ATOM 711 C CA . ALA A 1 98 ? -8.040 -1.829 0.793 1.00 81.69 98 ALA A CA 1
ATOM 712 C C . ALA A 1 98 ? -7.458 -3.251 0.709 1.00 81.69 98 ALA A C 1
ATOM 714 O O . ALA A 1 98 ? -6.686 -3.544 -0.204 1.00 81.69 98 ALA A O 1
ATOM 715 N N . ALA A 1 99 ? -7.870 -4.151 1.607 1.00 82.31 99 ALA A N 1
ATOM 716 C CA . ALA A 1 99 ? -7.474 -5.554 1.577 1.00 82.31 99 ALA A CA 1
ATOM 717 C C . ALA A 1 99 ? -7.974 -6.262 0.310 1.00 82.31 99 ALA A C 1
ATOM 719 O O . ALA A 1 99 ? -7.200 -6.976 -0.320 1.00 82.31 99 ALA A O 1
ATOM 720 N N . LEU A 1 100 ? -9.221 -6.023 -0.114 1.00 84.44 100 LEU A N 1
ATOM 721 C CA . LEU A 1 100 ? -9.770 -6.569 -1.361 1.00 84.44 100 LEU A CA 1
ATOM 722 C C . LEU A 1 100 ? -9.003 -6.078 -2.593 1.00 84.44 100 LEU A C 1
ATOM 724 O O . LEU A 1 100 ? -8.664 -6.883 -3.460 1.00 84.44 100 LEU A O 1
ATOM 728 N N . ILE A 1 101 ? -8.686 -4.782 -2.656 1.00 84.44 101 ILE A N 1
ATOM 729 C CA . ILE A 1 101 ? -7.867 -4.208 -3.734 1.00 84.44 101 ILE A CA 1
ATOM 730 C C . ILE A 1 101 ? -6.475 -4.850 -3.735 1.00 84.44 101 ILE A C 1
ATOM 732 O O . ILE A 1 101 ? -5.986 -5.251 -4.791 1.00 84.44 101 ILE A O 1
ATOM 736 N N . GLY A 1 102 ? -5.856 -5.002 -2.561 1.00 82.44 102 GLY A N 1
ATOM 737 C CA . GLY A 1 102 ? -4.566 -5.673 -2.406 1.00 82.44 102 GLY A CA 1
ATOM 738 C C . GLY A 1 102 ? -4.599 -7.133 -2.865 1.00 82.44 102 GLY A C 1
ATOM 739 O O . GLY A 1 102 ? -3.709 -7.564 -3.596 1.00 82.44 102 GLY A O 1
ATOM 740 N N . LEU A 1 103 ? -5.648 -7.880 -2.510 1.00 84.25 103 LEU A N 1
ATOM 741 C CA . LEU A 1 103 ? -5.837 -9.273 -2.922 1.00 84.25 103 LEU A CA 1
ATOM 742 C C . LEU A 1 103 ? -6.046 -9.393 -4.436 1.00 84.25 103 LEU A C 1
ATOM 744 O O . LEU A 1 103 ? -5.463 -10.268 -5.072 1.00 84.25 103 LEU A O 1
ATOM 748 N N . ALA A 1 104 ? -6.845 -8.499 -5.021 1.00 83.56 104 ALA A N 1
ATOM 749 C CA . ALA A 1 104 ? -7.064 -8.443 -6.462 1.00 83.56 104 ALA A CA 1
ATOM 750 C C . ALA A 1 104 ? -5.763 -8.120 -7.209 1.00 83.56 104 ALA A C 1
ATOM 752 O O . ALA A 1 104 ? -5.424 -8.801 -8.177 1.00 83.56 104 ALA A O 1
ATOM 753 N N . ALA A 1 105 ? -4.995 -7.137 -6.732 1.00 80.50 105 ALA A N 1
ATOM 754 C CA . ALA A 1 105 ? -3.688 -6.805 -7.287 1.00 80.50 105 ALA A CA 1
ATOM 755 C C . ALA A 1 105 ? -2.722 -7.996 -7.194 1.00 80.50 105 ALA A C 1
ATOM 757 O O . ALA A 1 105 ? -2.073 -8.341 -8.180 1.00 80.50 105 ALA A O 1
ATOM 758 N N . LEU A 1 106 ? -2.680 -8.678 -6.046 1.00 81.06 106 LEU A N 1
ATOM 759 C CA . LEU A 1 106 ? -1.872 -9.880 -5.854 1.00 81.06 106 LEU A CA 1
ATOM 760 C C . LEU A 1 106 ? -2.281 -11.001 -6.820 1.00 81.06 106 LEU A C 1
ATOM 762 O O . LEU A 1 106 ? -1.415 -11.620 -7.434 1.00 81.06 106 LEU A O 1
ATOM 766 N N . ALA A 1 107 ? -3.580 -11.232 -7.013 1.00 83.31 107 ALA A N 1
ATOM 767 C CA . ALA A 1 107 ? -4.086 -12.223 -7.959 1.00 83.31 107 ALA A CA 1
ATOM 768 C C . ALA A 1 107 ? -3.693 -11.895 -9.411 1.00 83.31 107 ALA A C 1
ATOM 770 O O . ALA A 1 107 ? -3.284 -12.786 -10.157 1.00 83.31 107 ALA A O 1
ATOM 771 N N . VAL A 1 108 ? -3.760 -10.620 -9.811 1.00 82.62 108 VAL A N 1
ATOM 772 C CA . VAL A 1 108 ? -3.311 -10.162 -11.138 1.00 82.62 108 VAL A CA 1
ATOM 773 C C . VAL A 1 108 ? -1.812 -10.394 -11.319 1.00 82.62 108 VAL A C 1
ATOM 775 O O . VAL A 1 108 ? -1.395 -10.902 -12.363 1.00 82.62 108 VAL A O 1
ATOM 778 N N . VAL A 1 109 ? -1.002 -10.080 -10.306 1.00 80.25 109 VAL A N 1
ATOM 779 C CA . VAL A 1 109 ? 0.448 -10.323 -10.322 1.00 80.25 109 VAL A CA 1
ATOM 780 C C . VAL A 1 109 ? 0.730 -11.820 -10.457 1.00 80.25 109 VAL A C 1
ATOM 782 O O . VAL A 1 109 ? 1.435 -12.224 -11.378 1.00 80.25 109 VAL A O 1
ATOM 785 N N . LEU A 1 110 ? 0.124 -12.662 -9.619 1.00 82.81 110 LEU A N 1
ATOM 786 C CA . LEU A 1 110 ? 0.299 -14.117 -9.673 1.00 82.81 110 LEU A CA 1
ATOM 787 C C . LEU A 1 110 ? -0.100 -14.697 -11.036 1.00 82.81 110 LEU A C 1
ATOM 789 O O . LEU A 1 110 ? 0.608 -15.549 -11.565 1.00 82.81 110 LEU A O 1
ATOM 793 N N . ARG A 1 111 ? -1.182 -14.202 -11.647 1.00 84.00 111 ARG A N 1
ATOM 794 C CA . ARG A 1 111 ? -1.607 -14.624 -12.990 1.00 84.00 111 ARG A CA 1
ATOM 795 C C . ARG A 1 111 ? -0.615 -14.206 -14.075 1.00 84.00 111 ARG A C 1
ATOM 797 O O . ARG A 1 111 ? -0.341 -14.984 -14.982 1.00 84.00 111 ARG A O 1
ATOM 804 N N . THR A 1 112 ? -0.097 -12.985 -13.990 1.00 76.56 112 THR A N 1
ATOM 805 C CA . THR A 1 112 ? 0.784 -12.412 -15.019 1.00 76.56 112 THR A CA 1
ATOM 806 C C . THR A 1 112 ? 2.183 -13.024 -14.967 1.00 76.56 112 THR A C 1
ATOM 808 O O . THR A 1 112 ? 2.750 -13.336 -16.007 1.00 76.56 112 THR A O 1
ATOM 811 N N . PHE A 1 113 ? 2.727 -13.258 -13.769 1.00 69.50 113 PHE A N 1
ATOM 812 C CA . PHE A 1 113 ? 4.050 -13.867 -13.597 1.00 69.50 113 PHE A CA 1
ATOM 813 C C . PHE A 1 113 ? 4.019 -15.403 -13.607 1.00 69.50 113 PHE A C 1
ATOM 815 O O . PHE A 1 113 ? 4.985 -16.021 -14.047 1.00 69.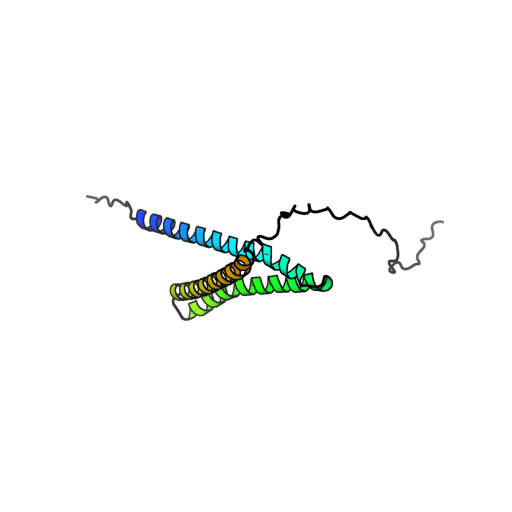50 113 PHE A O 1
ATOM 822 N N . GLY A 1 114 ? 2.921 -16.033 -13.178 1.00 60.84 114 GLY A N 1
ATOM 823 C CA . GLY A 1 114 ? 2.764 -17.492 -13.194 1.00 60.84 114 GLY A CA 1
ATOM 824 C C . GLY A 1 114 ? 2.608 -18.085 -14.598 1.00 60.84 114 GLY A C 1
ATOM 825 O O . GLY A 1 114 ? 2.983 -19.232 -14.817 1.00 60.84 114 GLY A O 1
ATOM 826 N N . ALA A 1 115 ? 2.125 -17.305 -15.571 1.00 57.06 115 ALA A N 1
ATOM 827 C CA . ALA A 1 115 ? 1.999 -17.747 -16.962 1.00 57.06 115 ALA A CA 1
ATOM 828 C C . ALA A 1 115 ? 3.356 -17.921 -17.678 1.00 57.06 115 ALA A C 1
ATOM 830 O O . ALA A 1 115 ? 3.460 -18.713 -18.611 1.00 57.06 115 ALA A O 1
ATOM 831 N N . SER A 1 116 ? 4.406 -17.231 -17.221 1.00 52.09 116 SER A N 1
ATOM 832 C CA . SER A 1 116 ? 5.750 -17.287 -17.819 1.00 52.09 116 SER A CA 1
ATOM 833 C C . SER A 1 116 ? 6.588 -18.484 -17.356 1.00 52.09 116 SER A C 1
ATOM 835 O O . SER A 1 116 ? 7.721 -18.641 -17.798 1.00 52.09 116 SER A O 1
ATOM 837 N N . ALA A 1 117 ? 6.060 -19.319 -16.455 1.00 53.72 117 ALA A N 1
ATOM 838 C CA . ALA A 1 117 ? 6.790 -20.417 -15.824 1.00 53.72 117 ALA A CA 1
ATOM 839 C C . ALA A 1 117 ? 6.531 -21.790 -16.467 1.00 53.72 117 ALA A C 1
ATOM 841 O O . ALA A 1 117 ? 6.702 -22.798 -15.791 1.00 53.72 117 ALA A O 1
ATOM 842 N N . THR A 1 118 ? 6.124 -21.856 -17.741 1.00 55.44 118 THR A N 1
ATOM 843 C CA . THR A 1 118 ? 6.172 -23.125 -18.490 1.00 55.44 118 THR A CA 1
ATOM 844 C C . THR A 1 118 ? 7.575 -23.239 -19.091 1.00 55.44 118 THR A C 1
ATOM 846 O O . THR A 1 118 ? 7.870 -22.484 -20.018 1.00 55.44 118 THR A O 1
ATOM 849 N N . PRO A 1 119 ? 8.473 -24.096 -18.568 1.00 60.19 119 PRO A N 1
ATOM 850 C CA . PRO A 1 119 ? 9.778 -24.309 -19.178 1.00 60.19 119 PRO A CA 1
ATOM 851 C C . PRO A 1 119 ? 9.553 -24.958 -20.541 1.00 60.19 119 PRO A C 1
ATOM 853 O O . PRO A 1 119 ? 8.894 -25.996 -20.616 1.00 60.19 119 PRO A O 1
ATOM 856 N N . ASP A 1 120 ? 10.060 -24.338 -21.604 1.00 58.78 120 ASP A N 1
ATOM 857 C CA . ASP A 1 120 ? 10.079 -24.940 -22.933 1.00 58.78 120 ASP A CA 1
ATOM 858 C C . ASP A 1 120 ? 10.966 -26.203 -22.887 1.00 58.78 120 ASP A C 1
ATOM 860 O O . ASP A 1 120 ? 12.164 -26.091 -22.613 1.00 58.78 120 ASP A O 1
ATOM 864 N N . PRO A 1 121 ? 10.420 -27.413 -23.121 1.00 66.75 121 PRO A N 1
ATOM 865 C CA . PRO A 1 121 ? 11.205 -28.646 -23.169 1.00 66.75 121 PRO A CA 1
ATOM 866 C C . PRO A 1 121 ? 12.191 -28.698 -24.348 1.00 66.75 121 PRO A C 1
ATOM 868 O O . PRO A 1 121 ? 12.971 -29.646 -24.436 1.00 66.75 121 PRO A O 1
ATOM 871 N N . ALA A 1 122 ? 12.139 -27.733 -25.273 1.00 62.50 122 ALA A N 1
ATOM 872 C CA . ALA A 1 122 ? 12.942 -27.704 -26.489 1.00 62.50 122 ALA A CA 1
ATOM 873 C C . ALA A 1 122 ? 14.238 -26.879 -26.394 1.00 62.50 122 ALA A C 1
ATOM 875 O O . ALA A 1 122 ? 14.901 -26.724 -27.420 1.00 62.50 122 ALA A O 1
ATOM 876 N N . ASP A 1 123 ? 14.640 -26.393 -25.212 1.00 56.12 123 ASP A N 1
ATOM 877 C CA . ASP A 1 123 ? 15.926 -25.701 -25.036 1.00 56.12 123 ASP A CA 1
ATOM 878 C C . ASP A 1 123 ? 17.003 -26.609 -24.395 1.00 56.12 123 ASP A C 1
ATOM 880 O O . ASP A 1 123 ? 17.144 -26.656 -23.169 1.00 56.12 123 ASP A O 1
ATOM 884 N N . PRO A 1 124 ? 17.796 -27.356 -25.191 1.00 62.12 124 PRO A N 1
ATOM 885 C CA . PRO A 1 124 ? 18.965 -28.080 -24.697 1.00 62.12 124 PRO A CA 1
ATOM 886 C C . PRO A 1 124 ? 20.167 -27.163 -24.397 1.00 62.12 124 PRO A C 1
ATOM 888 O O . PRO A 1 124 ? 21.231 -27.667 -24.033 1.00 62.12 124 PRO A O 1
ATOM 891 N N . ALA A 1 125 ? 20.044 -25.839 -24.529 1.00 57.91 125 ALA A N 1
ATOM 892 C CA . ALA A 1 125 ? 21.105 -24.881 -24.251 1.00 57.91 125 ALA A CA 1
ATOM 893 C C . ALA A 1 125 ? 20.642 -23.891 -23.178 1.00 57.91 125 ALA A C 1
ATOM 895 O O . ALA A 1 125 ? 20.249 -22.768 -23.469 1.00 57.91 125 ALA A O 1
ATOM 896 N N . GLY A 1 126 ? 20.728 -24.315 -21.912 1.00 53.47 126 GLY A N 1
ATOM 897 C CA . GLY A 1 126 ? 20.340 -23.486 -20.772 1.00 53.47 126 GLY A CA 1
ATOM 898 C C . GLY A 1 126 ? 20.879 -22.047 -20.870 1.00 53.47 126 GLY A C 1
ATOM 899 O O . GLY A 1 126 ? 21.993 -21.849 -21.371 1.00 53.47 126 GLY A O 1
ATOM 900 N N . PRO A 1 127 ? 20.145 -21.031 -20.374 1.00 58.81 127 PRO A N 1
ATOM 901 C CA . PRO A 1 127 ? 20.593 -19.652 -20.459 1.00 58.81 127 PRO A CA 1
ATOM 902 C C . PRO A 1 127 ? 21.874 -19.500 -19.644 1.00 58.81 127 PRO A C 1
ATOM 904 O O . PRO A 1 127 ? 21.8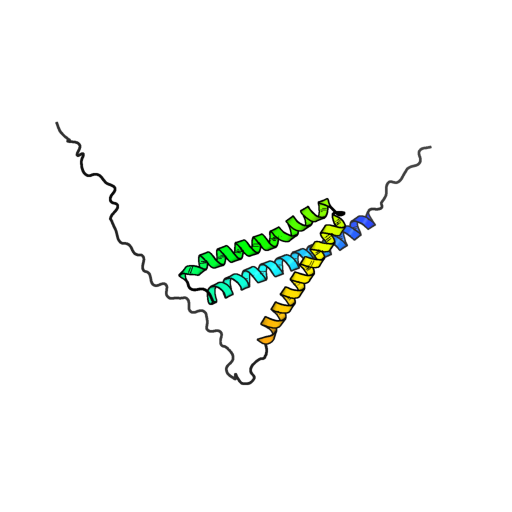37 -19.391 -18.419 1.00 58.81 127 PRO A O 1
ATOM 907 N N . VAL A 1 128 ? 23.027 -19.478 -20.311 1.00 63.91 128 VAL A N 1
ATOM 908 C CA . VAL A 1 128 ? 24.223 -18.875 -19.731 1.00 63.91 128 VAL A CA 1
ATOM 909 C C . VAL A 1 128 ? 23.831 -17.417 -19.508 1.00 63.91 128 VAL A C 1
ATOM 911 O O . VAL A 1 128 ? 23.551 -16.729 -20.495 1.00 63.91 128 VAL A O 1
ATOM 914 N N . PRO A 1 129 ? 23.735 -16.924 -18.257 1.00 55.97 129 PRO A N 1
ATOM 915 C CA . PRO A 1 129 ? 23.476 -15.517 -18.035 1.00 55.97 129 PRO A CA 1
ATOM 916 C C . PRO A 1 129 ? 24.608 -14.772 -18.725 1.00 55.97 129 PRO A C 1
ATOM 918 O O . PRO A 1 129 ? 25.768 -14.887 -18.325 1.00 55.97 129 PRO A O 1
ATOM 921 N N . ALA A 1 130 ? 24.274 -14.070 -19.810 1.00 56.06 130 ALA A N 1
ATOM 922 C CA . ALA A 1 130 ? 25.180 -13.155 -20.466 1.00 56.06 130 ALA A CA 1
ATOM 923 C C . ALA A 1 130 ? 25.600 -12.164 -19.388 1.00 56.06 130 ALA A C 1
ATOM 925 O O . ALA A 1 130 ? 24.834 -11.276 -19.004 1.00 56.06 130 ALA A O 1
ATOM 926 N N . ALA A 1 131 ? 26.785 -12.413 -18.830 1.00 52.16 131 ALA A N 1
ATOM 927 C CA . ALA A 1 131 ? 27.424 -11.560 -17.863 1.00 52.16 131 ALA A CA 1
ATOM 928 C C . ALA A 1 131 ? 27.275 -10.136 -18.380 1.00 52.16 131 ALA A C 1
ATOM 930 O O . ALA A 1 131 ? 27.599 -9.856 -19.537 1.00 52.16 131 ALA A O 1
ATOM 931 N N . VAL A 1 132 ? 26.713 -9.284 -17.526 1.00 54.78 132 VAL A N 1
ATOM 932 C CA . VAL A 1 132 ? 26.673 -7.838 -17.691 1.00 54.78 132 VAL A CA 1
ATOM 933 C C . VAL A 1 132 ? 28.053 -7.414 -18.183 1.00 54.78 132 VAL A C 1
ATOM 935 O O . VAL A 1 132 ? 28.999 -7.352 -17.402 1.00 54.78 132 VAL A O 1
ATOM 938 N N . ARG A 1 133 ? 28.195 -7.188 -19.494 1.00 48.72 133 ARG A N 1
ATOM 939 C CA . ARG A 1 133 ? 29.363 -6.496 -20.023 1.00 48.72 133 ARG A CA 1
ATOM 940 C C . ARG A 1 133 ? 29.241 -5.080 -19.471 1.00 48.72 133 ARG A C 1
ATOM 942 O O . ARG A 1 133 ? 28.248 -4.423 -19.796 1.00 48.72 133 ARG A O 1
ATOM 949 N N . PRO A 1 134 ? 30.163 -4.606 -18.619 1.00 52.62 134 PRO A N 1
ATOM 950 C CA . PRO A 1 134 ? 30.191 -3.193 -18.293 1.00 52.62 134 PRO A CA 1
ATOM 951 C C . PRO A 1 134 ? 30.329 -2.419 -19.607 1.00 52.62 134 PRO A C 1
ATOM 953 O O . PRO A 1 134 ? 31.144 -2.771 -20.463 1.00 52.62 134 PRO A O 1
ATOM 956 N N . ALA A 1 135 ? 29.464 -1.421 -19.792 1.00 56.19 135 ALA A N 1
ATOM 957 C CA . ALA A 1 135 ? 29.548 -0.516 -20.927 1.00 56.19 135 ALA A CA 1
ATOM 958 C C . ALA A 1 135 ? 30.960 0.100 -20.971 1.00 56.19 135 ALA A C 1
ATOM 960 O O . ALA A 1 135 ? 31.471 0.475 -19.910 1.00 56.19 135 ALA A O 1
ATOM 961 N N . PRO A 1 136 ? 31.603 0.201 -22.148 1.00 52.69 136 PRO A N 1
ATOM 962 C CA . PRO A 1 136 ? 32.856 0.928 -22.261 1.00 52.69 136 PRO A CA 1
ATOM 963 C C . PRO A 1 136 ? 32.612 2.373 -21.821 1.00 52.69 136 PRO A C 1
ATOM 965 O O . PRO A 1 136 ? 31.731 3.063 -22.335 1.00 52.69 136 PRO A O 1
ATOM 968 N N . ALA A 1 137 ? 33.354 2.795 -20.799 1.00 55.66 137 ALA A N 1
ATOM 969 C CA . ALA A 1 137 ? 33.420 4.177 -20.369 1.00 55.66 137 ALA A CA 1
ATOM 970 C C . ALA A 1 137 ? 34.210 4.964 -21.421 1.00 55.66 137 ALA A C 1
ATOM 972 O O . ALA A 1 137 ? 35.404 5.205 -21.258 1.00 55.66 137 ALA A O 1
ATOM 973 N N . ASP A 1 138 ? 33.547 5.337 -22.513 1.00 46.03 138 ASP A N 1
ATOM 974 C CA . ASP A 1 138 ? 34.126 6.240 -23.497 1.00 46.03 138 ASP A CA 1
ATOM 975 C C . ASP A 1 138 ? 34.016 7.670 -22.970 1.00 46.03 138 ASP A C 1
ATOM 977 O O . ASP A 1 138 ? 32.950 8.287 -22.902 1.00 46.03 138 ASP A O 1
ATOM 981 N N . GLY A 1 139 ? 35.169 8.168 -22.529 1.00 53.2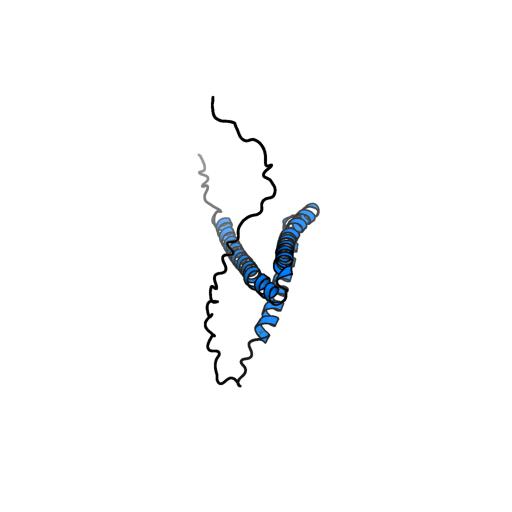5 139 GLY A N 1
ATOM 982 C CA . GLY A 1 139 ? 35.375 9.550 -22.159 1.00 53.25 139 GLY A CA 1
ATOM 983 C C . GLY A 1 139 ? 35.061 10.483 -23.325 1.00 53.25 139 GLY A C 1
ATOM 984 O O . GLY A 1 139 ? 35.721 10.463 -24.356 1.00 53.25 139 GLY A O 1
ATOM 985 N N . ALA A 1 140 ? 34.101 11.370 -23.104 1.00 42.84 140 ALA A N 1
ATOM 986 C CA . ALA A 1 140 ? 34.010 12.649 -23.792 1.00 42.84 140 ALA A CA 1
ATOM 987 C C . ALA A 1 140 ? 33.614 13.700 -22.755 1.00 42.84 140 ALA A C 1
ATOM 989 O O . ALA A 1 140 ? 32.498 14.211 -22.701 1.00 42.84 140 ALA A O 1
ATOM 990 N N . VAL A 1 141 ? 34.578 13.984 -21.881 1.00 45.75 141 VAL A N 1
ATOM 991 C CA . VAL A 1 141 ? 34.674 15.258 -21.178 1.00 45.75 141 VAL A CA 1
ATOM 992 C C . VAL A 1 141 ? 34.788 16.322 -22.270 1.00 45.75 141 VAL A C 1
ATOM 994 O O . VAL A 1 141 ? 35.872 16.558 -22.798 1.00 45.75 141 VAL A O 1
ATOM 997 N N . HIS A 1 142 ? 33.665 16.927 -22.660 1.00 44.84 142 HIS A N 1
ATOM 998 C CA . HIS A 1 142 ? 33.674 18.140 -23.471 1.00 44.84 142 HIS A CA 1
ATOM 999 C C . HIS A 1 142 ? 34.183 19.294 -22.602 1.00 44.84 142 HIS A C 1
ATOM 1001 O O . HIS A 1 142 ? 33.430 20.050 -21.992 1.00 44.84 142 HIS A O 1
ATOM 1007 N N . ALA A 1 143 ? 35.507 19.386 -22.534 1.00 49.25 143 ALA A N 1
ATOM 1008 C CA . ALA A 1 143 ? 36.216 20.630 -22.341 1.00 49.25 143 ALA A CA 1
ATOM 1009 C C . ALA A 1 143 ? 36.172 21.409 -23.667 1.00 49.25 143 ALA A C 1
ATOM 1011 O O . ALA A 1 143 ? 36.884 21.055 -24.601 1.00 49.25 143 ALA A O 1
ATOM 1012 N N . ASP A 1 144 ? 35.324 22.436 -23.750 1.00 48.78 144 ASP A N 1
ATOM 1013 C CA . ASP A 1 144 ? 35.450 23.550 -24.706 1.00 48.78 144 ASP A CA 1
ATOM 1014 C C . ASP A 1 144 ? 34.637 24.740 -24.155 1.00 48.78 144 ASP A C 1
ATOM 1016 O O . ASP A 1 144 ? 33.412 24.717 -24.095 1.00 48.78 144 ASP A O 1
ATOM 1020 N N . ALA A 1 145 ? 35.252 25.577 -23.322 1.00 47.47 145 ALA A N 1
ATOM 1021 C CA . ALA A 1 145 ? 35.834 26.868 -23.686 1.00 47.47 145 ALA A CA 1
ATOM 1022 C C . ALA A 1 145 ? 34.831 27.928 -24.197 1.00 47.47 145 ALA A C 1
ATOM 1024 O O . ALA A 1 145 ? 34.306 27.875 -25.298 1.00 47.47 145 ALA A O 1
ATOM 1025 N N . ARG A 1 146 ? 34.716 28.991 -23.387 1.00 54.31 146 ARG A N 1
ATOM 1026 C CA . ARG A 1 146 ? 34.557 30.401 -23.787 1.00 54.31 146 ARG A CA 1
ATOM 1027 C C . ARG A 1 146 ? 33.387 30.765 -24.717 1.00 54.31 146 ARG A C 1
ATOM 1029 O O . ARG A 1 146 ? 33.524 30.749 -25.934 1.00 54.31 146 ARG A O 1
ATOM 1036 N N . ARG A 1 147 ? 32.351 31.365 -24.118 1.00 48.97 147 ARG A N 1
ATOM 1037 C CA . ARG A 1 147 ? 31.752 32.662 -24.521 1.00 48.97 147 ARG A CA 1
ATOM 1038 C C . ARG A 1 147 ? 30.649 33.030 -23.520 1.00 48.97 147 ARG A C 1
ATOM 1040 O O . ARG A 1 147 ? 29.489 32.698 -23.720 1.00 48.97 147 ARG A O 1
ATOM 1047 N N . ASP A 1 148 ? 31.023 33.707 -22.436 1.00 51.34 148 ASP A N 1
ATOM 1048 C CA . ASP A 1 148 ? 30.063 34.483 -21.641 1.00 51.34 148 ASP A CA 1
ATOM 1049 C C . ASP A 1 148 ? 30.030 35.919 -22.212 1.00 51.34 148 ASP A C 1
ATOM 1051 O O . ASP A 1 148 ? 31.084 36.562 -22.255 1.00 51.34 148 ASP A O 1
ATOM 1055 N N . PRO A 1 149 ? 28.885 36.435 -22.699 1.00 57.72 149 PRO A N 1
ATOM 1056 C CA . PRO A 1 149 ? 28.779 37.770 -23.294 1.00 57.72 149 PRO A CA 1
ATOM 1057 C C . PRO A 1 149 ? 28.757 38.934 -22.286 1.00 57.72 149 PRO A C 1
ATOM 1059 O O . PRO A 1 149 ? 28.472 40.061 -22.683 1.00 57.72 149 PRO A O 1
ATOM 1062 N N . ARG A 1 150 ? 28.995 38.715 -20.986 1.00 53.62 150 ARG A N 1
ATOM 1063 C CA . ARG A 1 150 ? 28.727 39.727 -19.941 1.00 53.62 150 ARG A CA 1
ATOM 1064 C C . ARG A 1 150 ? 29.936 40.505 -19.411 1.00 53.62 150 ARG A C 1
ATOM 1066 O O . ARG A 1 150 ? 29.904 40.973 -18.277 1.00 53.62 150 ARG A O 1
ATOM 1073 N N . VAL A 1 151 ? 30.973 40.714 -20.222 1.00 56.03 151 VAL A N 1
ATOM 1074 C CA . VAL A 1 151 ? 32.100 41.590 -19.845 1.00 56.03 151 VAL A CA 1
ATOM 1075 C C . VAL A 1 151 ? 32.090 42.859 -20.706 1.00 56.03 151 VAL A C 1
ATOM 1077 O O . VAL A 1 151 ? 32.502 42.800 -21.865 1.00 56.03 151 VAL A O 1
ATOM 1080 N N . PRO A 1 152 ? 31.625 44.014 -20.190 1.00 52.38 152 PRO A N 1
ATOM 1081 C CA . PRO A 1 152 ? 31.789 45.284 -20.885 1.00 52.38 152 PRO A CA 1
ATOM 1082 C C . PRO A 1 152 ? 33.276 45.654 -20.960 1.00 52.38 152 PRO A C 1
ATOM 1084 O O . PRO A 1 152 ? 33.972 45.769 -19.952 1.00 52.38 152 PRO A O 1
ATOM 1087 N N . ALA A 1 153 ? 33.761 45.825 -22.187 1.00 58.31 153 ALA A N 1
ATOM 1088 C CA . ALA A 1 153 ? 35.081 46.355 -22.480 1.00 58.31 153 ALA A CA 1
ATOM 1089 C C . ALA A 1 153 ? 35.095 47.870 -22.229 1.00 58.31 153 ALA A C 1
ATOM 1091 O O . ALA A 1 153 ? 34.397 48.607 -22.920 1.00 58.31 153 ALA A O 1
ATOM 1092 N N . GLY A 1 154 ? 35.917 48.336 -21.286 1.00 57.72 154 GLY A N 1
ATOM 1093 C CA . GLY A 1 154 ? 36.290 49.751 -21.215 1.00 57.72 154 GLY A CA 1
ATOM 1094 C C . GLY A 1 154 ? 36.370 50.335 -19.811 1.00 57.72 154 GLY A C 1
ATOM 1095 O O . GLY A 1 154 ? 35.461 51.033 -19.392 1.00 57.72 154 GLY A O 1
ATOM 1096 N N . ALA A 1 155 ? 37.491 50.103 -19.128 1.00 53.47 155 ALA A N 1
ATOM 1097 C CA . ALA A 1 155 ? 38.093 51.058 -18.194 1.00 53.47 155 ALA A CA 1
ATOM 1098 C C . ALA A 1 155 ? 39.509 50.560 -17.869 1.00 53.47 155 ALA A C 1
ATOM 1100 O O . ALA A 1 155 ? 39.706 49.734 -16.981 1.00 53.47 155 ALA A O 1
ATOM 1101 N N . ARG A 1 156 ? 40.498 50.997 -18.657 1.00 61.81 156 ARG A N 1
ATOM 1102 C CA . ARG A 1 156 ? 41.911 50.914 -18.263 1.00 61.81 156 ARG A CA 1
ATOM 1103 C C . ARG A 1 156 ? 42.135 51.982 -17.188 1.00 61.81 156 ARG A C 1
ATOM 1105 O O . ARG A 1 156 ? 41.898 53.139 -17.516 1.00 61.81 156 ARG A O 1
ATOM 1112 N N . PRO A 1 157 ? 42.600 51.642 -15.976 1.00 61.06 157 PRO A N 1
ATOM 1113 C CA . PRO A 1 157 ? 43.222 52.618 -15.105 1.00 61.06 157 PRO A CA 1
ATOM 1114 C C . PRO A 1 157 ? 44.658 52.826 -15.595 1.00 61.06 157 PRO A C 1
ATOM 1116 O O . PRO A 1 157 ? 45.526 51.956 -15.484 1.00 61.06 157 PRO A O 1
ATOM 1119 N N . ASP A 1 158 ? 44.839 53.966 -16.240 1.00 60.31 158 ASP A N 1
ATOM 1120 C CA . ASP A 1 158 ? 46.055 54.756 -16.312 1.00 60.31 158 ASP A CA 1
ATOM 1121 C C . ASP A 1 158 ? 46.877 54.651 -15.017 1.00 60.31 158 ASP A C 1
ATOM 1123 O O . ASP A 1 158 ? 46.497 55.086 -13.933 1.00 60.31 158 ASP A O 1
ATOM 1127 N N . ARG A 1 159 ? 48.023 53.988 -15.162 1.00 58.97 159 ARG A N 1
ATOM 1128 C CA . ARG A 1 159 ? 49.138 54.003 -14.226 1.00 58.97 159 ARG A CA 1
ATOM 1129 C C . ARG A 1 159 ? 50.171 54.991 -14.774 1.00 58.97 159 ARG A C 1
ATOM 1131 O O . ARG A 1 159 ? 50.552 54.843 -15.937 1.00 58.97 159 ARG A O 1
ATOM 1138 N N . ASN A 1 160 ? 50.672 55.850 -13.877 1.00 55.62 160 ASN A N 1
ATOM 1139 C CA . ASN A 1 160 ? 51.811 56.779 -13.996 1.00 55.62 160 ASN A CA 1
ATOM 1140 C C . ASN A 1 160 ? 51.383 58.117 -14.637 1.00 55.62 160 ASN A C 1
ATOM 1142 O O . ASN A 1 160 ? 50.909 58.108 -15.766 1.00 55.62 160 ASN A O 1
ATOM 1146 N N . GLU A 1 161 ? 51.457 59.275 -13.975 1.00 48.94 161 GLU A N 1
ATOM 1147 C CA . GLU A 1 161 ? 52.538 59.839 -13.139 1.00 48.94 161 GLU A CA 1
ATOM 1148 C C . GLU A 1 161 ? 52.005 60.700 -11.979 1.00 48.94 161 GLU A C 1
ATOM 1150 O O . GLU A 1 161 ? 50.948 61.351 -12.153 1.00 48.94 161 GLU A O 1
#

Foldseek 3Di:
DDPPPPPDDPPPVVVVVCVVVVVVVVVCVVVVVVVVVVCVVPVLVVLVVVDDPVCSVVVVVVVVVVVVCVVVVLVVQLVVVVVVDPSVVSNVVSVVVVVVVVVVVVVVVCVVVVVVPPPDPPDPPPDPPPPPPPDPPDDDPPPDDDDDPPDDDDDDPDDDD

Sequence (161 aa):
MRRAVAPFAPLPLPLALFTEVLWLFLVGTVLGGAAVGLVFRGGPGETYRVVAPARRASVISMFFVAAYLGMAAPVVLIGLLSQTMELVVAGAFIAGVAALIGLAALAVVLRTFGASATPDPADPAGPVPAAVRPAPADGAVHADARRDPRVPAGARPDRNE

Secondary structure (DSSP, 8-state):
-----------HHHHHHHHHHHHHHHHHHHHHHHHHHHHHHHHHHHHHHHS-GGGHHHHHHHHHHHHHHHHHHHHHHHHHHTTTS-HHHHHHHHHHHHHHHHHHHHHHHHHHHHGGG---TT--S--------PPP-------------------------

Radius of gyration: 31.48 Å; chains: 1; bounding box: 74×88×88 Å

pLDDT: mean 71.11, std 13.25, range [42.84, 90.38]